Protein AF-A0A7V5CYF1-F1 (afdb_monomer_lite)

Structure (mmCIF, N/CA/C/O backbone):
data_AF-A0A7V5CYF1-F1
#
_entry.id   AF-A0A7V5CYF1-F1
#
loop_
_atom_site.group_PDB
_atom_site.id
_atom_site.type_symbol
_atom_site.label_atom_id
_atom_site.label_alt_id
_atom_site.label_comp_id
_atom_site.label_asym_id
_atom_site.label_entity_id
_atom_site.label_seq_id
_atom_site.pdbx_PDB_ins_code
_atom_site.Cartn_x
_atom_site.Cartn_y
_atom_site.Cartn_z
_atom_site.occupancy
_atom_site.B_iso_or_equiv
_atom_site.auth_seq_id
_atom_site.auth_comp_id
_atom_site.auth_asym_id
_atom_site.auth_atom_id
_atom_site.pdbx_PDB_model_num
ATOM 1 N N . GLU A 1 1 ? 14.266 -27.525 -9.278 1.00 41.38 1 GLU A N 1
ATOM 2 C CA . GLU A 1 1 ? 14.507 -26.108 -9.623 1.00 41.38 1 GLU A CA 1
ATOM 3 C C . GLU A 1 1 ? 13.179 -25.472 -10.011 1.00 41.38 1 GLU A C 1
ATOM 5 O O . GLU A 1 1 ? 12.398 -26.133 -10.683 1.00 41.38 1 GLU A O 1
ATOM 10 N N . GLY A 1 2 ? 12.888 -24.263 -9.521 1.00 51.50 2 GLY A N 1
ATOM 11 C CA . GLY A 1 2 ? 11.610 -23.572 -9.752 1.00 51.50 2 GLY A CA 1
ATOM 12 C C . GLY A 1 2 ? 11.171 -22.691 -8.579 1.00 51.50 2 GLY A C 1
ATOM 13 O O . GLY A 1 2 ? 10.029 -22.776 -8.145 1.00 51.50 2 GLY A O 1
ATOM 14 N N . LEU A 1 3 ? 12.084 -21.891 -8.015 1.00 57.28 3 LEU A N 1
ATOM 15 C CA . LEU A 1 3 ? 11.728 -20.858 -7.039 1.00 57.28 3 LEU A CA 1
ATOM 16 C C . LEU A 1 3 ? 11.082 -19.686 -7.791 1.00 57.28 3 LEU A C 1
ATOM 18 O O . LEU A 1 3 ? 11.657 -19.133 -8.726 1.00 57.28 3 LEU A O 1
ATOM 22 N N . THR A 1 4 ? 9.874 -19.329 -7.376 1.00 58.97 4 THR A N 1
ATOM 23 C CA . THR A 1 4 ? 8.886 -18.434 -8.005 1.00 58.97 4 THR A CA 1
ATOM 24 C C . THR A 1 4 ? 9.303 -16.965 -8.181 1.00 58.97 4 THR A C 1
ATOM 26 O O . THR A 1 4 ? 8.490 -16.146 -8.594 1.00 58.97 4 THR A O 1
ATOM 29 N N . GLY A 1 5 ? 10.564 -16.603 -7.931 1.00 57.44 5 GLY A N 1
ATOM 30 C CA . GLY A 1 5 ? 11.044 -15.218 -8.021 1.00 57.44 5 GLY A CA 1
ATOM 31 C C . GLY A 1 5 ? 11.202 -14.667 -9.445 1.00 57.44 5 GLY A C 1
ATOM 32 O O . GLY A 1 5 ? 11.450 -13.477 -9.606 1.00 57.44 5 GLY A O 1
ATOM 33 N N . ALA A 1 6 ? 11.077 -15.506 -10.479 1.00 63.12 6 ALA A N 1
ATOM 34 C CA . ALA A 1 6 ? 11.390 -15.132 -11.861 1.00 63.12 6 ALA A CA 1
ATOM 35 C C . ALA A 1 6 ? 10.192 -15.133 -12.826 1.00 63.12 6 ALA A C 1
ATOM 37 O O . ALA A 1 6 ? 10.398 -14.875 -14.015 1.00 63.12 6 ALA A O 1
ATOM 38 N N . CYS A 1 7 ? 8.963 -15.416 -12.369 1.00 81.25 7 CYS A N 1
ATOM 39 C CA . CYS A 1 7 ? 7.809 -15.331 -13.264 1.00 81.25 7 CYS A CA 1
ATOM 40 C C . CYS A 1 7 ? 7.535 -13.870 -13.658 1.00 81.25 7 CYS A C 1
ATOM 42 O O . CYS A 1 7 ? 7.806 -12.929 -12.908 1.00 81.25 7 CYS A O 1
ATOM 44 N N . GLU A 1 8 ? 6.990 -13.669 -14.856 1.00 89.38 8 GLU A N 1
ATOM 45 C CA . GLU A 1 8 ? 6.709 -12.329 -15.383 1.00 89.38 8 GLU A CA 1
ATOM 46 C C . GLU A 1 8 ? 5.721 -11.542 -14.508 1.00 89.38 8 GLU A C 1
ATOM 48 O O . GLU A 1 8 ? 5.763 -10.315 -14.457 1.00 89.38 8 GLU A O 1
ATOM 53 N N . GLU A 1 9 ? 4.852 -12.238 -13.779 1.00 90.06 9 GLU A N 1
ATOM 54 C CA . GLU A 1 9 ? 3.906 -11.636 -12.838 1.00 90.06 9 GLU A CA 1
ATOM 55 C C . GLU A 1 9 ? 4.623 -11.042 -11.622 1.00 90.06 9 GLU A C 1
ATOM 57 O O . GLU A 1 9 ? 4.383 -9.884 -11.285 1.00 90.06 9 GLU A O 1
ATOM 62 N N . ALA A 1 10 ? 5.578 -11.773 -11.037 1.00 90.88 10 ALA A N 1
ATOM 63 C CA . ALA A 1 10 ? 6.393 -11.286 -9.928 1.00 90.88 10 ALA A CA 1
ATOM 64 C C . ALA A 1 10 ? 7.239 -10.070 -10.335 1.00 90.88 10 ALA A C 1
ATOM 66 O O . ALA A 1 10 ? 7.340 -9.109 -9.574 1.00 90.88 10 ALA A O 1
ATOM 67 N N . LYS A 1 11 ? 7.791 -10.062 -11.558 1.00 92.56 11 LYS A N 1
ATOM 68 C CA . LYS A 1 11 ? 8.523 -8.900 -12.096 1.00 92.56 11 LYS A CA 1
ATOM 69 C C . LYS A 1 11 ? 7.622 -7.675 -12.256 1.00 92.56 11 LYS A C 1
ATOM 71 O O . LYS A 1 11 ? 8.018 -6.578 -11.867 1.00 92.56 11 LYS A O 1
ATOM 76 N N . ARG A 1 12 ? 6.412 -7.851 -12.802 1.00 92.88 12 ARG A N 1
ATOM 77 C CA . ARG A 1 12 ? 5.426 -6.763 -12.934 1.00 92.88 12 ARG A CA 1
ATOM 78 C C . ARG A 1 12 ? 5.011 -6.212 -11.574 1.00 92.88 12 ARG A C 1
ATOM 80 O O . ARG A 1 12 ? 4.981 -4.996 -11.402 1.00 92.88 12 ARG A O 1
ATOM 87 N N . LEU A 1 13 ? 4.744 -7.094 -10.613 1.00 95.38 13 LEU A N 1
ATOM 88 C CA . LEU A 1 13 ? 4.405 -6.706 -9.248 1.00 95.38 13 LEU A CA 1
ATOM 89 C C . LEU A 1 13 ? 5.541 -5.904 -8.601 1.00 95.38 13 LEU A C 1
ATOM 91 O O . LEU A 1 13 ? 5.303 -4.810 -8.090 1.00 95.38 13 LEU A O 1
ATOM 95 N N . ALA A 1 14 ? 6.775 -6.406 -8.684 1.00 95.50 14 ALA A N 1
ATOM 96 C CA . ALA A 1 14 ? 7.950 -5.735 -8.139 1.00 95.50 14 ALA A CA 1
ATOM 97 C C . ALA A 1 14 ? 8.156 -4.344 -8.757 1.00 95.50 14 ALA A C 1
ATOM 99 O O . ALA A 1 14 ? 8.386 -3.386 -8.024 1.00 95.50 14 ALA A O 1
ATOM 100 N N . ALA A 1 15 ? 8.005 -4.207 -10.079 1.00 96.06 15 ALA A N 1
ATOM 101 C CA . ALA A 1 15 ? 8.114 -2.916 -10.757 1.00 96.06 15 ALA A CA 1
ATOM 102 C C . ALA A 1 15 ? 7.060 -1.912 -10.259 1.00 96.06 15 ALA A C 1
ATOM 104 O O . ALA A 1 15 ? 7.398 -0.776 -9.921 1.00 96.06 15 ALA A O 1
ATOM 105 N N . GLY A 1 16 ? 5.797 -2.339 -10.144 1.00 97.00 16 GLY A N 1
ATOM 106 C CA . GLY A 1 16 ? 4.719 -1.492 -9.629 1.00 97.00 16 GLY A CA 1
ATOM 107 C C . GLY A 1 16 ? 4.945 -1.059 -8.179 1.00 97.00 16 GLY A C 1
ATOM 108 O O . GLY A 1 16 ? 4.768 0.113 -7.842 1.00 97.00 16 GLY A O 1
ATOM 109 N N . MET A 1 17 ? 5.405 -1.980 -7.328 1.00 97.62 17 MET A N 1
ATOM 110 C CA . MET A 1 17 ? 5.803 -1.669 -5.954 1.00 97.62 17 MET A CA 1
ATOM 111 C C . MET A 1 17 ? 6.949 -0.650 -5.930 1.00 97.62 17 MET A C 1
ATOM 113 O O . MET A 1 17 ? 6.830 0.380 -5.275 1.00 97.62 17 MET A O 1
ATOM 117 N N . SER A 1 18 ? 8.034 -0.873 -6.673 1.00 98.00 18 SER A N 1
ATOM 118 C CA . SER A 1 18 ? 9.177 0.047 -6.688 1.00 98.00 18 SER A CA 1
ATOM 119 C C . SER A 1 18 ? 8.788 1.468 -7.108 1.00 98.00 18 SER A C 1
ATOM 121 O O . SER A 1 18 ? 9.159 2.416 -6.419 1.00 98.00 18 SER A O 1
ATOM 123 N N . GLU A 1 19 ? 7.989 1.634 -8.166 1.00 98.44 19 GLU A N 1
ATOM 124 C CA . GLU A 1 19 ? 7.505 2.953 -8.605 1.00 98.44 19 GLU A CA 1
ATOM 125 C C . GLU A 1 19 ? 6.663 3.659 -7.530 1.00 98.44 19 GLU A C 1
ATOM 127 O O . GLU A 1 19 ? 6.831 4.858 -7.294 1.00 98.44 19 GLU A O 1
ATOM 132 N N . ALA A 1 20 ? 5.787 2.925 -6.836 1.00 98.31 20 ALA A N 1
ATOM 133 C CA . ALA A 1 20 ? 4.980 3.483 -5.752 1.00 98.31 20 ALA A CA 1
ATOM 134 C C . ALA A 1 20 ? 5.839 3.920 -4.553 1.00 98.31 20 ALA A C 1
ATOM 136 O O . ALA A 1 20 ? 5.614 4.989 -3.983 1.00 98.31 20 ALA A O 1
ATOM 137 N N . TRP A 1 21 ? 6.858 3.135 -4.193 1.00 98.31 21 TRP A N 1
ATOM 138 C CA . TRP A 1 21 ? 7.797 3.494 -3.125 1.00 98.31 21 TRP A CA 1
ATOM 139 C C . TRP A 1 21 ? 8.650 4.713 -3.484 1.00 98.31 21 TRP A C 1
ATOM 141 O O . TRP A 1 21 ? 8.862 5.573 -2.629 1.00 98.31 21 TRP A O 1
ATOM 151 N N . ILE A 1 22 ? 9.100 4.827 -4.737 1.00 98.56 22 ILE A N 1
ATOM 152 C CA . ILE A 1 22 ? 9.825 6.009 -5.227 1.00 98.56 22 ILE A CA 1
ATOM 153 C C . ILE A 1 22 ? 8.938 7.257 -5.121 1.00 98.56 22 ILE A C 1
ATOM 155 O O . ILE A 1 22 ? 9.374 8.272 -4.577 1.00 98.56 22 ILE A O 1
ATOM 159 N N . ALA A 1 23 ? 7.688 7.186 -5.593 1.00 98.44 23 ALA A N 1
ATOM 160 C CA . ALA A 1 23 ? 6.744 8.303 -5.513 1.00 98.44 23 ALA A CA 1
ATOM 161 C C . ALA A 1 23 ? 6.475 8.727 -4.060 1.00 98.44 23 ALA A C 1
ATOM 163 O O . ALA A 1 23 ? 6.494 9.924 -3.745 1.00 98.44 23 ALA A O 1
ATOM 164 N N . PHE A 1 24 ? 6.309 7.750 -3.163 1.00 98.25 24 PHE A N 1
ATOM 165 C CA . PHE A 1 24 ? 6.140 8.000 -1.736 1.00 98.25 24 PHE A CA 1
ATOM 166 C C . PHE A 1 24 ? 7.362 8.688 -1.124 1.00 98.25 24 PHE A C 1
ATOM 168 O O . PHE A 1 24 ? 7.209 9.706 -0.459 1.00 98.25 24 PHE A O 1
ATOM 175 N N . ALA A 1 25 ? 8.572 8.192 -1.386 1.00 98.25 25 ALA A N 1
ATOM 176 C CA . ALA A 1 25 ? 9.797 8.803 -0.874 1.00 98.25 25 ALA A CA 1
ATOM 177 C C . ALA A 1 25 ? 9.991 10.245 -1.380 1.00 98.25 25 ALA A C 1
ATOM 179 O O . ALA A 1 25 ? 10.484 11.094 -0.642 1.00 98.25 25 ALA A O 1
ATOM 180 N N . ALA A 1 26 ? 9.583 10.532 -2.619 1.00 98.19 26 ALA A N 1
ATOM 181 C CA . ALA A 1 26 ? 9.725 11.854 -3.223 1.00 98.19 26 ALA A CA 1
ATOM 182 C C . ALA A 1 26 ? 8.671 12.873 -2.755 1.00 98.19 26 ALA A C 1
ATOM 184 O O . ALA A 1 26 ? 8.968 14.063 -2.682 1.00 98.19 26 ALA A O 1
ATOM 185 N N . THR A 1 27 ? 7.434 12.437 -2.488 1.00 97.88 27 THR A N 1
ATOM 186 C CA . THR A 1 27 ? 6.284 13.355 -2.326 1.00 97.88 27 THR A CA 1
ATOM 187 C C . THR A 1 27 ? 5.416 13.092 -1.097 1.00 97.88 27 THR A C 1
ATOM 189 O O . THR A 1 27 ? 4.505 13.864 -0.810 1.00 97.88 27 THR A O 1
ATOM 192 N N . GLY A 1 28 ? 5.644 11.988 -0.387 1.00 97.44 28 GLY A N 1
ATOM 193 C CA . GLY A 1 28 ? 4.747 11.480 0.650 1.00 97.44 28 GLY A CA 1
ATOM 194 C C . GLY A 1 28 ? 3.489 10.785 0.112 1.00 97.44 28 GLY A C 1
ATOM 195 O O . GLY A 1 28 ? 2.679 10.312 0.906 1.00 97.44 28 GLY A O 1
ATOM 196 N N . ASN A 1 29 ? 3.310 10.684 -1.212 1.00 97.81 29 ASN A N 1
ATOM 197 C CA . ASN A 1 29 ? 2.160 10.039 -1.847 1.00 97.81 29 ASN A CA 1
ATOM 198 C C . ASN A 1 29 ? 2.614 8.888 -2.773 1.00 97.81 29 ASN A C 1
ATOM 200 O O . ASN A 1 29 ? 3.340 9.143 -3.733 1.00 97.81 29 ASN A O 1
ATOM 204 N N . PRO A 1 30 ? 2.191 7.630 -2.536 1.00 97.94 30 PRO A N 1
ATOM 205 C CA . PRO A 1 30 ? 2.597 6.492 -3.367 1.00 97.94 30 PRO A CA 1
ATOM 206 C C . PRO A 1 30 ? 1.891 6.437 -4.732 1.00 97.94 30 PRO A C 1
ATOM 208 O O . PRO A 1 30 ? 2.247 5.619 -5.581 1.00 97.94 30 PRO A O 1
ATOM 211 N N . ASN A 1 31 ? 0.858 7.256 -4.953 1.00 98.12 31 ASN A N 1
ATOM 212 C CA . ASN A 1 31 ? 0.073 7.219 -6.181 1.00 98.12 31 ASN A CA 1
ATOM 213 C C . ASN A 1 31 ? 0.851 7.827 -7.352 1.00 98.12 31 ASN A C 1
ATOM 215 O O . ASN A 1 31 ? 1.151 9.018 -7.373 1.00 98.12 31 ASN A O 1
ATOM 219 N N . THR A 1 32 ? 1.111 7.007 -8.366 1.00 97.44 32 THR A N 1
ATOM 220 C CA . THR A 1 32 ? 1.700 7.415 -9.643 1.00 97.44 32 THR A CA 1
ATOM 221 C C . THR A 1 32 ? 1.121 6.560 -10.761 1.00 97.44 32 THR A C 1
ATOM 223 O O . THR A 1 32 ? 0.912 5.363 -10.589 1.00 97.44 32 THR A O 1
ATOM 226 N N . GLN A 1 33 ? 0.896 7.145 -11.938 1.00 95.62 33 GLN A N 1
ATOM 227 C CA . GLN A 1 33 ? 0.433 6.393 -13.108 1.00 95.62 33 GLN A CA 1
ATOM 228 C C . GLN A 1 33 ? 1.445 5.313 -13.539 1.00 95.62 33 GLN A C 1
ATOM 230 O O . GLN A 1 33 ? 1.055 4.306 -14.124 1.00 95.62 33 GLN A O 1
ATOM 235 N N . LYS A 1 34 ? 2.738 5.497 -13.226 1.00 96.19 34 LYS A N 1
ATOM 236 C CA . LYS A 1 34 ? 3.813 4.565 -13.605 1.00 96.19 34 LYS A CA 1
ATOM 237 C C . LYS A 1 34 ? 3.741 3.218 -12.890 1.00 96.19 34 LYS A C 1
ATOM 239 O O . LYS A 1 34 ? 4.193 2.226 -13.449 1.00 96.19 34 LYS A O 1
ATOM 244 N N . SER A 1 35 ? 3.187 3.171 -11.678 1.00 96.50 35 SER A N 1
ATOM 245 C CA . SER A 1 35 ? 3.145 1.931 -10.896 1.00 96.50 35 SER A CA 1
ATOM 246 C C . SER A 1 35 ? 2.134 0.919 -11.436 1.00 96.50 35 SER A C 1
ATOM 248 O O . SER A 1 35 ? 2.232 -0.264 -11.121 1.00 96.50 35 SER A O 1
ATOM 250 N N . GLY A 1 36 ? 1.137 1.363 -12.212 1.00 95.75 36 GLY A N 1
ATOM 251 C CA . GLY A 1 36 ? 0.025 0.515 -12.651 1.00 95.75 36 GLY A CA 1
ATOM 252 C C . GLY A 1 36 ? -0.867 0.011 -11.506 1.00 95.75 36 GLY A C 1
ATOM 253 O O . GLY A 1 36 ? -1.718 -0.847 -11.730 1.00 95.75 36 GLY A O 1
ATOM 254 N N . LEU A 1 37 ? -0.680 0.523 -10.285 1.00 97.19 37 LEU A N 1
ATOM 255 C CA . LEU A 1 37 ? -1.484 0.173 -9.118 1.00 97.19 37 LEU A CA 1
ATOM 256 C C . LEU A 1 37 ? -2.783 0.994 -9.086 1.00 97.19 37 LEU A C 1
ATOM 258 O O . LEU A 1 37 ? -2.810 2.127 -9.579 1.00 97.19 37 LEU A O 1
ATOM 262 N N . PRO A 1 38 ? -3.861 0.469 -8.475 1.00 97.25 38 PRO A N 1
ATOM 263 C CA . PRO A 1 38 ? -5.054 1.266 -8.228 1.00 97.25 38 PRO A CA 1
ATOM 264 C C . PRO A 1 38 ? -4.762 2.394 -7.233 1.00 97.25 38 PRO A C 1
ATOM 266 O O . PRO A 1 38 ? -3.767 2.367 -6.508 1.00 97.25 38 PRO A O 1
ATOM 269 N N . SER A 1 39 ? -5.674 3.367 -7.166 1.00 96.94 39 SER A N 1
ATOM 270 C CA . SER A 1 39 ? -5.582 4.465 -6.202 1.00 96.94 39 SER A CA 1
ATOM 271 C C . SER A 1 39 ? -5.447 3.925 -4.778 1.00 96.94 39 SER A C 1
ATOM 273 O O . SER A 1 39 ? -6.352 3.264 -4.271 1.00 96.94 39 SER A O 1
ATOM 275 N N . TRP A 1 40 ? -4.339 4.257 -4.125 1.00 97.12 40 TRP A N 1
ATOM 276 C CA . TRP A 1 40 ? -4.017 3.898 -2.753 1.00 97.12 40 TRP A CA 1
ATOM 277 C C . TRP A 1 40 ? -4.271 5.104 -1.838 1.00 97.12 40 TRP A C 1
ATOM 279 O O . TRP A 1 40 ? -3.440 6.013 -1.778 1.00 97.12 40 TRP A O 1
ATOM 289 N N . PRO A 1 41 ? -5.425 5.174 -1.151 1.00 97.19 41 PRO A N 1
ATOM 290 C CA . PRO A 1 41 ? -5.713 6.286 -0.255 1.00 97.19 41 PRO A CA 1
ATOM 291 C C . PRO A 1 41 ? -4.796 6.256 0.973 1.00 97.19 41 PRO A C 1
ATOM 293 O O . PRO A 1 41 ? -4.313 5.198 1.381 1.00 97.19 41 PRO A O 1
ATOM 296 N N . ALA A 1 42 ? -4.602 7.424 1.588 1.00 97.19 42 ALA A N 1
ATOM 297 C CA . ALA A 1 42 ? -3.941 7.516 2.882 1.00 97.19 42 ALA A CA 1
ATOM 298 C C . ALA A 1 42 ? -4.675 6.652 3.916 1.00 97.19 42 ALA A C 1
ATOM 300 O O . ALA A 1 42 ? -5.906 6.584 3.931 1.00 97.19 42 ALA A O 1
ATOM 301 N N . TYR A 1 43 ? -3.905 5.986 4.770 1.00 96.75 43 TYR A N 1
ATOM 302 C CA . TYR A 1 43 ? -4.465 5.122 5.796 1.00 96.75 43 TYR A CA 1
ATOM 303 C C . TYR A 1 43 ? -5.156 5.951 6.884 1.00 96.75 43 TYR A C 1
ATOM 305 O O . TYR A 1 43 ? -4.586 6.910 7.404 1.00 96.75 43 TYR A O 1
ATOM 313 N N . ASP A 1 44 ? -6.361 5.540 7.269 1.00 97.44 44 ASP A N 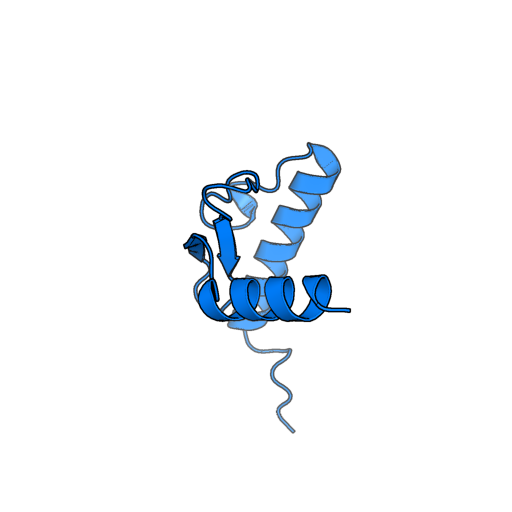1
ATOM 314 C CA . ASP A 1 44 ? -7.107 6.109 8.387 1.00 97.44 44 ASP A CA 1
ATOM 315 C C . ASP A 1 44 ? -7.739 4.998 9.241 1.00 97.44 44 ASP A C 1
ATOM 317 O O . ASP A 1 44 ? -7.976 3.881 8.776 1.00 97.44 44 ASP A O 1
ATOM 321 N N . GLN A 1 45 ? -8.012 5.292 10.513 1.00 96.06 45 GLN A N 1
ATOM 322 C CA . GLN A 1 45 ? -8.564 4.313 11.454 1.00 96.06 45 GLN A CA 1
ATOM 323 C C . GLN A 1 45 ? -10.051 4.002 11.236 1.00 96.06 45 GLN A C 1
ATOM 325 O O . GLN A 1 45 ? -10.574 3.113 11.898 1.00 96.06 45 GLN A O 1
ATOM 330 N N . GLN A 1 46 ? -10.772 4.708 10.369 1.00 95.56 46 GLN A N 1
ATOM 331 C CA . GLN A 1 46 ? -12.170 4.386 10.076 1.00 95.56 46 GLN A CA 1
ATOM 332 C C . GLN A 1 46 ? -12.248 3.338 8.968 1.00 95.56 46 GLN A C 1
ATOM 334 O O . GLN A 1 46 ? -12.890 2.305 9.137 1.00 95.56 46 GLN A O 1
ATOM 339 N N . LYS A 1 47 ? -11.559 3.587 7.852 1.00 96.19 47 LYS A N 1
ATOM 340 C CA . LYS A 1 47 ? -11.590 2.751 6.649 1.00 96.19 47 LYS A CA 1
ATOM 341 C C . LYS A 1 47 ? -10.537 1.658 6.656 1.00 96.19 47 LYS A C 1
ATOM 343 O O . LYS A 1 47 ? -10.757 0.620 6.040 1.00 96.19 47 LYS A O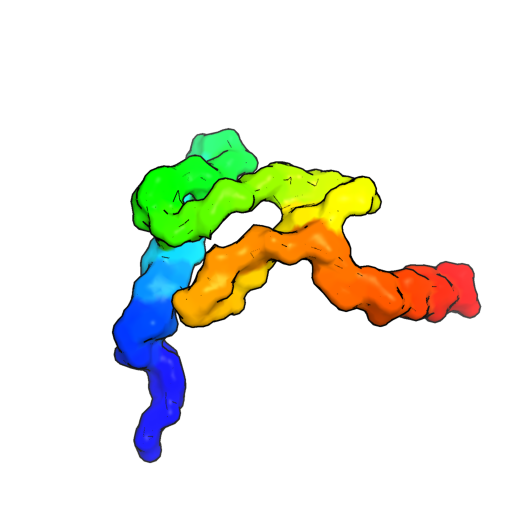 1
ATOM 348 N N . ARG A 1 48 ? -9.386 1.913 7.290 1.00 97.19 48 ARG A N 1
ATOM 349 C CA . ARG A 1 48 ? -8.209 1.028 7.296 1.00 97.19 48 ARG A CA 1
ATOM 350 C C . ARG A 1 48 ? -7.919 0.463 5.907 1.00 97.19 48 ARG A C 1
ATOM 352 O O . ARG A 1 48 ? -7.821 -0.743 5.716 1.00 97.19 48 ARG A O 1
ATOM 359 N N . ALA A 1 49 ? -7.885 1.351 4.917 1.00 97.88 49 ALA A N 1
ATOM 360 C CA . ALA A 1 49 ? -7.688 0.971 3.529 1.00 97.88 49 ALA A CA 1
ATOM 361 C C . ALA A 1 49 ? -6.255 0.455 3.324 1.00 97.88 49 ALA A C 1
ATOM 363 O O . ALA A 1 49 ? -5.286 1.184 3.542 1.00 97.88 49 ALA A O 1
ATOM 364 N N . THR A 1 50 ? -6.123 -0.796 2.894 1.00 97.62 50 THR A N 1
ATOM 365 C CA . THR A 1 50 ? -4.836 -1.477 2.723 1.00 97.62 50 THR A CA 1
ATOM 366 C C . THR A 1 50 ? -4.665 -1.916 1.275 1.00 97.62 50 THR A C 1
ATOM 368 O O . THR A 1 50 ? -5.540 -2.575 0.712 1.00 97.62 50 THR A O 1
ATOM 371 N N . MET A 1 51 ? -3.525 -1.568 0.674 1.00 98.12 51 MET A N 1
ATOM 372 C CA . MET A 1 51 ? -3.117 -2.113 -0.619 1.00 98.12 51 MET A CA 1
ATOM 373 C C . MET A 1 51 ? -2.711 -3.580 -0.452 1.00 98.12 51 MET A C 1
ATOM 375 O O . MET A 1 51 ? -1.788 -3.889 0.299 1.00 98.12 51 MET A O 1
ATOM 379 N N . ILE A 1 52 ? -3.392 -4.474 -1.162 1.00 97.81 52 ILE A N 1
ATOM 380 C CA . ILE A 1 52 ? -3.039 -5.887 -1.268 1.00 97.81 52 ILE A CA 1
ATOM 381 C C . ILE A 1 52 ? -2.178 -6.065 -2.513 1.00 97.81 52 ILE A C 1
ATOM 383 O O . ILE A 1 52 ? -2.669 -5.892 -3.630 1.00 97.81 52 ILE A O 1
ATOM 387 N N . PHE A 1 53 ? -0.907 -6.404 -2.307 1.00 96.31 53 PHE A N 1
ATOM 388 C CA . PHE A 1 53 ? 0.032 -6.758 -3.369 1.00 96.31 53 PHE A CA 1
ATOM 389 C C . PHE A 1 53 ? -0.118 -8.233 -3.731 1.00 96.31 53 PHE A C 1
ATOM 391 O O . PHE A 1 53 ? 0.062 -9.107 -2.888 1.00 96.31 53 PHE A O 1
ATOM 398 N N . ASP A 1 54 ? -0.486 -8.485 -4.980 1.00 94.06 54 ASP A N 1
ATOM 399 C CA . ASP A 1 54 ? -0.790 -9.804 -5.532 1.00 94.06 54 ASP A CA 1
ATOM 400 C C . ASP A 1 54 ? -0.712 -9.707 -7.068 1.00 94.06 54 ASP A C 1
ATOM 402 O O . ASP A 1 54 ? -0.523 -8.616 -7.612 1.00 94.06 54 ASP A O 1
ATOM 406 N N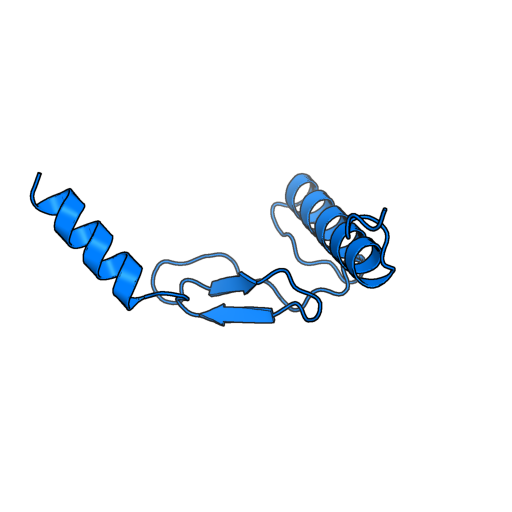 . ASN A 1 55 ? -0.940 -10.801 -7.792 1.00 90.88 55 ASN A N 1
ATOM 407 C CA . ASN A 1 55 ? -1.062 -10.780 -9.254 1.00 90.88 55 ASN A CA 1
ATOM 408 C C . ASN A 1 55 ? -2.147 -9.796 -9.740 1.00 90.88 55 ASN A C 1
ATOM 410 O O . ASN A 1 55 ? -2.056 -9.259 -10.844 1.00 90.88 55 ASN A O 1
ATOM 414 N N . HIS A 1 56 ? -3.153 -9.527 -8.900 1.00 92.94 56 HIS A N 1
ATOM 415 C CA . HIS A 1 56 ? -4.118 -8.447 -9.082 1.00 92.94 56 HIS A CA 1
ATOM 416 C C . HIS A 1 56 ? -4.169 -7.543 -7.842 1.00 92.94 56 HIS A C 1
ATOM 418 O O . HIS A 1 56 ? -4.885 -7.814 -6.866 1.00 92.94 56 HIS A O 1
ATOM 424 N N . CYS A 1 57 ? -3.395 -6.457 -7.898 1.00 96.69 57 CYS A N 1
ATOM 425 C CA . CYS A 1 57 ? -3.341 -5.454 -6.842 1.00 96.69 57 CYS A CA 1
ATOM 426 C C . CYS A 1 57 ? -4.681 -4.739 -6.672 1.00 96.69 57 CYS A C 1
ATOM 428 O O . CYS A 1 57 ? -5.302 -4.301 -7.641 1.00 96.69 57 CYS A O 1
ATOM 430 N N . ARG A 1 58 ? -5.110 -4.583 -5.420 1.00 97.94 58 ARG A N 1
ATOM 431 C CA . ARG A 1 58 ? -6.390 -3.963 -5.057 1.00 97.94 58 ARG A CA 1
ATOM 432 C C . ARG A 1 58 ? -6.316 -3.350 -3.670 1.00 97.94 58 ARG A C 1
ATOM 434 O O . ARG A 1 58 ? -5.563 -3.823 -2.825 1.00 97.94 58 ARG A O 1
ATOM 441 N N . VAL A 1 59 ? -7.141 -2.342 -3.415 1.00 98.31 59 VAL A N 1
ATOM 442 C CA . VAL A 1 59 ? -7.327 -1.803 -2.064 1.00 98.31 59 VAL A CA 1
ATOM 443 C C . VAL A 1 59 ? -8.507 -2.507 -1.406 1.00 98.31 59 VAL A C 1
ATOM 445 O O . VAL A 1 59 ? -9.595 -2.554 -1.976 1.00 98.31 59 VAL A O 1
ATOM 448 N N . ILE A 1 60 ? -8.293 -3.045 -0.206 1.00 98.06 60 ILE A N 1
ATOM 449 C CA . ILE A 1 60 ? -9.342 -3.633 0.637 1.00 98.06 60 ILE A CA 1
ATOM 450 C C . ILE A 1 60 ? -9.506 -2.773 1.890 1.00 98.06 60 ILE A C 1
ATOM 452 O O . ILE A 1 60 ? -8.523 -2.293 2.452 1.00 98.06 60 ILE A O 1
ATOM 456 N N . LEU A 1 61 ? -10.752 -2.564 2.315 1.00 98.00 61 LEU A N 1
ATOM 457 C CA . LEU A 1 61 ? -11.083 -1.830 3.536 1.00 98.00 61 LEU A CA 1
ATOM 458 C C . LEU A 1 61 ? -11.096 -2.784 4.735 1.00 98.00 61 LEU A C 1
ATOM 460 O O . LEU A 1 6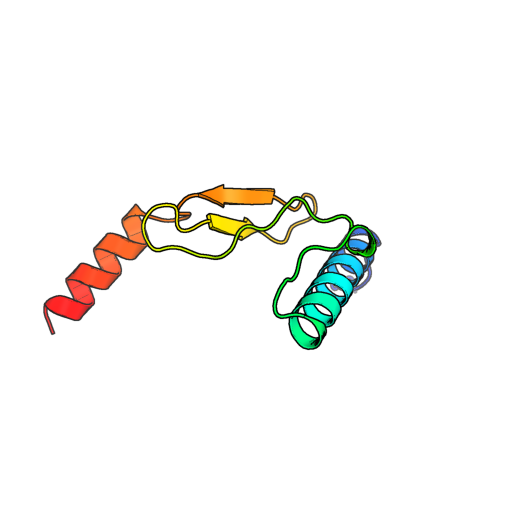1 ? -11.778 -3.804 4.679 1.00 98.00 61 LEU A O 1
ATOM 464 N N . ASP A 1 62 ? -10.357 -2.435 5.791 1.00 96.62 62 ASP A N 1
ATOM 465 C CA . ASP A 1 62 ? -10.246 -3.173 7.063 1.00 96.62 62 ASP A CA 1
ATOM 466 C C . ASP A 1 62 ? -10.085 -4.698 6.876 1.00 96.62 62 ASP A C 1
ATOM 468 O O . ASP A 1 62 ? -10.913 -5.479 7.358 1.00 96.62 62 ASP A O 1
ATOM 472 N N . PRO A 1 63 ? -9.053 -5.156 6.136 1.00 96.50 63 PRO A N 1
ATOM 473 C CA . PRO A 1 63 ? -8.821 -6.584 5.968 1.00 96.50 63 PRO A CA 1
ATOM 474 C C . PRO A 1 63 ? -8.526 -7.243 7.322 1.00 96.50 63 PRO A C 1
ATOM 476 O O . PRO A 1 63 ? -7.778 -6.697 8.131 1.00 96.50 63 PRO A O 1
ATOM 479 N N . GLN A 1 64 ? -9.057 -8.451 7.540 1.00 94.69 64 GLN A N 1
ATOM 480 C CA . GLN A 1 64 ? -8.842 -9.240 8.768 1.00 94.69 64 GLN A CA 1
ATOM 481 C C . GLN A 1 64 ? -9.284 -8.512 10.054 1.00 94.69 64 GLN A C 1
ATOM 483 O O . GLN A 1 64 ? -8.624 -8.569 11.097 1.00 94.69 64 GLN A O 1
ATOM 488 N N . LYS A 1 65 ? -10.407 -7.792 9.968 1.00 95.56 65 LYS A N 1
ATOM 489 C CA . LYS A 1 65 ? -10.965 -6.996 11.061 1.00 95.56 65 LYS A CA 1
ATOM 490 C C . LYS A 1 65 ? -11.191 -7.814 12.331 1.00 95.56 65 LYS A C 1
ATOM 492 O O . LYS A 1 65 ? -10.836 -7.353 13.414 1.00 95.56 65 LYS A O 1
ATOM 497 N N . GLU A 1 66 ? -11.784 -8.999 12.210 1.00 95.69 66 GLU A N 1
ATOM 498 C CA . GLU A 1 66 ? -12.111 -9.853 13.353 1.00 95.69 66 GLU A CA 1
ATOM 499 C C . GLU A 1 66 ? -10.845 -10.253 14.116 1.00 95.69 66 GLU A C 1
ATOM 501 O O . GLU A 1 66 ? -10.785 -10.119 15.336 1.00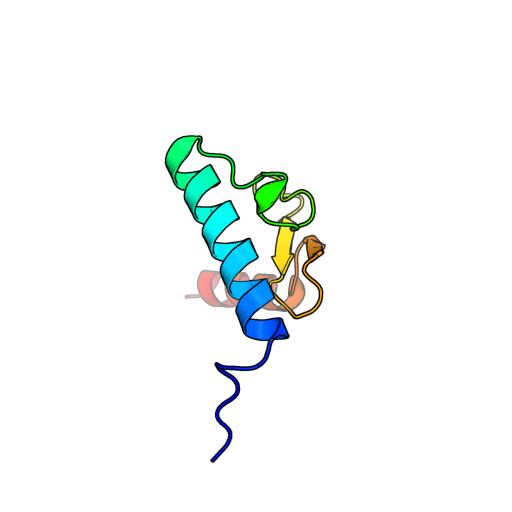 95.69 66 GLU A O 1
ATOM 506 N N . GLN A 1 67 ? -9.803 -10.668 13.393 1.00 95.00 67 GLN A N 1
ATOM 507 C CA . GLN A 1 67 ? -8.513 -11.046 13.960 1.00 95.00 67 GLN A CA 1
ATOM 508 C C . GLN A 1 67 ? -7.874 -9.864 14.685 1.00 95.00 67 GLN A C 1
ATOM 510 O O . GLN A 1 67 ? -7.438 -10.010 15.824 1.00 95.00 67 GLN A O 1
ATOM 515 N N . ARG A 1 68 ? -7.860 -8.683 14.055 1.00 94.81 68 ARG A N 1
ATOM 516 C CA . ARG A 1 68 ? -7.317 -7.461 14.661 1.00 94.81 68 ARG A CA 1
ATOM 517 C C . ARG A 1 68 ? -8.009 -7.131 15.985 1.00 94.81 68 ARG A C 1
ATOM 519 O O . ARG A 1 68 ? -7.325 -6.863 16.963 1.00 94.81 68 ARG A O 1
ATOM 526 N N . ILE A 1 69 ? -9.342 -7.207 16.034 1.00 95.12 69 ILE A N 1
ATOM 527 C CA . ILE A 1 69 ? -10.113 -6.953 17.263 1.00 95.12 69 ILE A CA 1
ATOM 528 C C . ILE A 1 69 ? -9.740 -7.953 18.362 1.00 95.12 69 ILE A C 1
ATOM 530 O O . ILE A 1 69 ? -9.564 -7.557 19.511 1.00 95.12 69 ILE A O 1
ATOM 534 N N . ILE A 1 70 ? -9.601 -9.236 18.020 1.00 95.56 70 ILE A N 1
ATOM 535 C CA . ILE A 1 70 ? -9.206 -10.271 18.983 1.00 95.56 70 ILE A CA 1
ATOM 536 C C . ILE A 1 70 ? -7.799 -9.990 19.532 1.00 95.56 70 ILE A C 1
ATOM 538 O O . ILE A 1 70 ? -7.598 -10.050 20.744 1.00 95.56 70 ILE A O 1
ATOM 542 N N . PHE A 1 71 ? -6.830 -9.650 18.676 1.00 93.25 71 PHE A N 1
ATOM 543 C CA . PHE A 1 71 ? -5.472 -9.315 19.118 1.00 93.25 71 PHE A CA 1
ATOM 544 C C . PHE A 1 71 ? -5.441 -8.076 20.021 1.00 93.25 71 PHE A C 1
ATOM 546 O O . PHE A 1 71 ? -4.796 -8.117 21.068 1.00 93.25 71 PHE A O 1
ATOM 553 N N . ASP A 1 72 ? -6.189 -7.025 19.671 1.00 92.25 72 ASP A N 1
ATOM 554 C CA . ASP A 1 72 ? -6.312 -5.813 20.491 1.00 92.25 72 ASP A CA 1
ATOM 555 C C . ASP A 1 72 ? -6.871 -6.147 21.893 1.00 92.25 72 ASP A C 1
ATOM 557 O O . ASP A 1 72 ? -6.370 -5.654 22.905 1.00 92.25 72 ASP A O 1
ATOM 561 N N . GLN A 1 73 ? -7.873 -7.033 21.977 1.00 92.31 73 GLN A N 1
ATOM 562 C CA . GLN A 1 73 ? -8.449 -7.487 23.250 1.00 92.31 73 GLN A CA 1
ATOM 563 C C . GLN A 1 73 ? -7.461 -8.303 24.089 1.00 92.31 73 GLN A C 1
ATOM 565 O O . GLN A 1 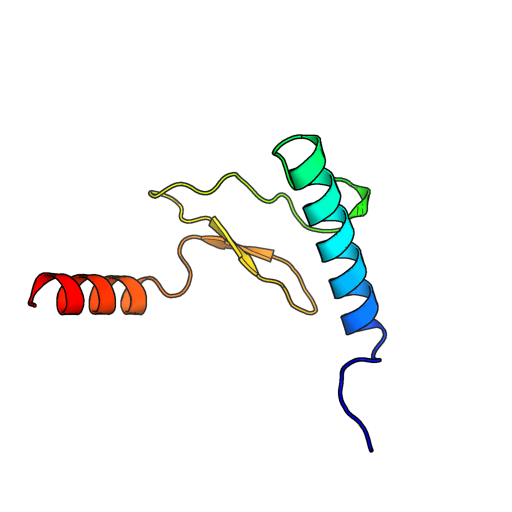73 ? -7.375 -8.097 25.298 1.00 92.31 73 GLN A O 1
ATOM 570 N N . ILE A 1 74 ? -6.713 -9.222 23.470 1.00 93.12 74 ILE A N 1
ATOM 571 C CA . ILE A 1 74 ? -5.701 -10.023 24.173 1.00 93.12 74 ILE A CA 1
ATOM 572 C C . ILE A 1 74 ? -4.617 -9.110 24.749 1.00 93.12 74 ILE A C 1
ATOM 574 O O . ILE A 1 74 ? -4.244 -9.271 25.908 1.00 93.12 74 ILE A O 1
ATOM 578 N N . GLN A 1 75 ? -4.148 -8.133 23.969 1.00 85.62 75 GLN A N 1
ATOM 579 C CA . GLN A 1 75 ? -3.118 -7.196 24.409 1.00 85.62 75 GLN A CA 1
ATOM 580 C C . GLN A 1 75 ? -3.612 -6.264 25.524 1.00 85.62 75 GLN A C 1
ATOM 582 O O . GLN A 1 75 ? -2.840 -5.935 26.415 1.00 85.62 75 GLN A O 1
ATOM 587 N N . SER A 1 76 ? -4.885 -5.858 25.504 1.00 82.31 76 SER A N 1
ATOM 588 C CA . SER A 1 76 ? -5.478 -5.022 26.559 1.00 82.31 76 SER A CA 1
ATOM 589 C C . SER A 1 76 ? -5.713 -5.762 27.883 1.00 82.31 76 SER A C 1
ATOM 591 O O . SER A 1 76 ? -5.970 -5.109 28.893 1.00 82.31 76 SER A O 1
ATOM 593 N N . ASN A 1 77 ? -5.685 -7.097 27.878 1.00 68.44 77 ASN A N 1
ATOM 594 C CA . ASN A 1 77 ? -5.924 -7.945 29.051 1.00 68.44 77 ASN A CA 1
ATOM 595 C C . ASN A 1 77 ? -4.618 -8.450 29.704 1.00 68.44 77 ASN A C 1
ATOM 597 O O . ASN A 1 77 ? -4.662 -9.337 30.561 1.00 68.44 77 ASN A O 1
ATOM 601 N N . GLN A 1 78 ? -3.469 -7.927 29.269 1.00 55.97 78 GLN A N 1
ATOM 602 C CA . GLN A 1 78 ? -2.140 -8.115 29.861 1.00 55.97 78 GLN A CA 1
ATOM 603 C C . GLN A 1 78 ? -1.728 -6.832 30.584 1.00 55.97 78 GLN A C 1
ATOM 605 O O . GLN A 1 78 ? -1.126 -6.957 31.672 1.00 55.97 78 GLN A O 1
#

pLDDT: mean 91.58, std 12.45, range [41.38, 98.56]

Radius of gyration: 16.0 Å; chains: 1; bounding box: 27×40×45 Å

Sequence (78 aa):
EGLTGACEEAKRLAAGMSEAWIAFAATGNPNTQKSGLPSWPAYDQQKRATMIFDNHCRVILDPQKEQRIIFDQIQSNQ

Secondary structure (DSSP, 8-state):
---GGGSHHHHHHHHHHHHHHHHHHHHS----GGG-PPP-PPP-TTT-EEEE-SSS-EEEESTTHHHHHHHHHHHHT-

Foldseek 3Di:
DCDPCPDPLNVLLVQLVVQLVVCCVVPVGSDDVRSVAPHQDDADPPFRWDWDRDSHIDTHTCPPVVVVVVVVVVVVVD